Protein AF-A0A0M1JBM7-F1 (afdb_monomer_lite)

Sequence (87 aa):
MYAVTTAFPQALAASMGFSWQATDQLGVYNLILGKLTIIVIVTKQIPKAPHNLPWNLLSQDPEHVRYALNLDPLPPELRKHFENLNW

Structure (mmCIF, N/CA/C/O backbone):
data_AF-A0A0M1JBM7-F1
#
_entry.id   AF-A0A0M1JBM7-F1
#
loop_
_atom_site.group_PDB
_atom_site.id
_atom_site.type_symbol
_atom_site.label_atom_id
_atom_site.label_alt_id
_atom_site.label_comp_id
_atom_site.label_asym_id
_atom_site.label_entity_id
_atom_site.label_seq_id
_atom_site.pdbx_PDB_ins_code
_atom_site.Cartn_x
_atom_site.Cartn_y
_atom_site.Cartn_z
_atom_site.occupancy
_atom_site.B_iso_or_equiv
_atom_site.auth_seq_id
_atom_site.auth_comp_id
_atom_site.auth_asym_id
_atom_site.auth_atom_id
_atom_site.pdbx_PDB_model_num
ATOM 1 N N . MET A 1 1 ? 11.221 -10.657 -2.099 1.00 70.88 1 MET A N 1
ATOM 2 C CA . MET A 1 1 ? 11.520 -9.348 -1.473 1.00 70.88 1 MET A CA 1
ATOM 3 C C . MET A 1 1 ? 10.322 -8.447 -1.723 1.00 70.88 1 MET A C 1
ATOM 5 O O . MET A 1 1 ? 9.812 -8.479 -2.838 1.00 70.88 1 MET A O 1
ATOM 9 N N . TYR A 1 2 ? 9.855 -7.720 -0.707 1.00 74.19 2 TYR A N 1
ATOM 10 C CA . TYR A 1 2 ? 8.677 -6.854 -0.802 1.00 74.19 2 TYR A CA 1
ATOM 11 C C . TYR A 1 2 ? 9.073 -5.402 -0.547 1.00 74.19 2 TYR A C 1
ATOM 13 O O . TYR A 1 2 ? 9.875 -5.140 0.349 1.00 74.19 2 TYR A O 1
ATOM 21 N N . ALA A 1 3 ? 8.497 -4.479 -1.310 1.00 76.44 3 ALA A N 1
ATOM 22 C CA . ALA A 1 3 ? 8.551 -3.048 -1.042 1.00 76.44 3 ALA A CA 1
ATOM 23 C C . ALA A 1 3 ? 7.118 -2.531 -0.865 1.00 76.44 3 ALA A C 1
ATOM 25 O O . ALA A 1 3 ? 6.249 -2.813 -1.689 1.00 76.44 3 ALA A O 1
ATOM 26 N N . VAL A 1 4 ? 6.866 -1.784 0.209 1.00 76.81 4 VAL A N 1
ATOM 27 C CA . VAL A 1 4 ? 5.558 -1.174 0.480 1.00 76.81 4 VAL A CA 1
ATOM 28 C C . VAL A 1 4 ? 5.701 0.328 0.312 1.00 76.81 4 VAL A C 1
ATOM 30 O O . VAL A 1 4 ? 6.593 0.935 0.902 1.00 76.81 4 VAL A O 1
ATOM 33 N N . THR A 1 5 ? 4.848 0.919 -0.519 1.00 74.25 5 THR A N 1
ATOM 34 C CA . THR A 1 5 ? 4.866 2.354 -0.796 1.00 74.25 5 THR A CA 1
ATOM 35 C C . THR A 1 5 ? 3.453 2.911 -0.854 1.00 74.25 5 THR A C 1
ATOM 37 O O . THR A 1 5 ? 2.508 2.266 -1.304 1.00 74.25 5 THR A O 1
ATOM 40 N N . THR A 1 6 ? 3.312 4.143 -0.400 1.00 64.69 6 THR A N 1
ATOM 41 C CA . THR A 1 6 ? 2.058 4.895 -0.400 1.00 64.69 6 THR A CA 1
ATOM 42 C C . THR A 1 6 ? 1.903 5.743 -1.664 1.00 64.69 6 THR A C 1
ATOM 44 O O . THR A 1 6 ? 0.792 5.973 -2.142 1.00 64.69 6 THR A O 1
ATOM 47 N N . ALA A 1 7 ? 3.022 6.144 -2.272 1.00 68.38 7 ALA A N 1
ATOM 48 C CA . ALA A 1 7 ? 3.077 6.821 -3.559 1.00 68.38 7 ALA A CA 1
ATOM 49 C C . ALA A 1 7 ? 3.529 5.850 -4.654 1.00 68.38 7 ALA A C 1
ATOM 51 O O . ALA A 1 7 ? 4.380 4.995 -4.430 1.00 68.38 7 ALA A O 1
ATOM 52 N N 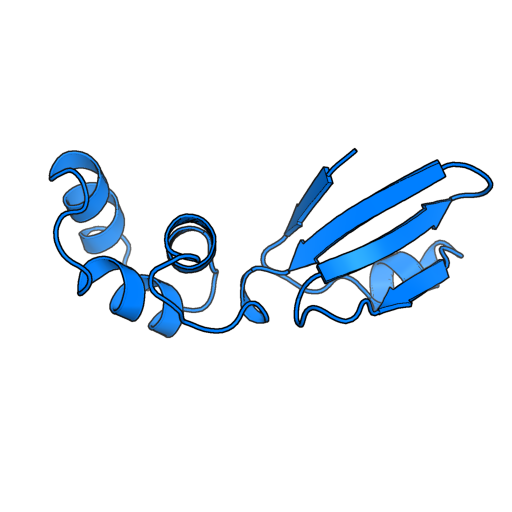. PHE A 1 8 ? 2.956 5.985 -5.850 1.00 66.50 8 PHE A N 1
ATOM 53 C CA . PHE A 1 8 ? 3.257 5.121 -6.988 1.00 66.50 8 PHE A CA 1
ATOM 54 C C . PHE A 1 8 ? 4.511 5.631 -7.716 1.00 66.50 8 PHE A C 1
ATOM 56 O O . PHE A 1 8 ? 4.426 6.669 -8.375 1.00 66.50 8 PHE A O 1
ATOM 63 N N . PRO A 1 9 ? 5.672 4.953 -7.633 1.00 68.50 9 PRO A N 1
ATOM 64 C CA . PRO A 1 9 ? 6.928 5.486 -8.140 1.00 68.50 9 PRO A CA 1
ATOM 65 C C . PRO A 1 9 ? 7.200 5.006 -9.574 1.00 68.50 9 PRO A C 1
ATOM 67 O O . PRO A 1 9 ? 8.345 4.735 -9.922 1.00 68.50 9 PRO A O 1
ATOM 70 N N . GLN A 1 10 ? 6.170 4.872 -10.421 1.00 68.75 10 GLN A N 1
AT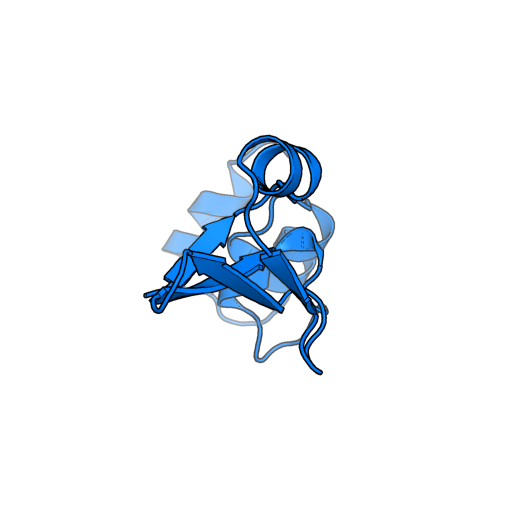OM 71 C CA . GLN A 1 10 ? 6.343 4.330 -11.778 1.00 68.75 10 GLN A CA 1
ATOM 72 C C . GLN A 1 10 ? 7.320 5.170 -12.608 1.00 68.75 10 GLN A C 1
ATOM 74 O O . GLN A 1 10 ? 8.179 4.616 -13.287 1.00 68.75 10 GLN A O 1
ATOM 79 N N . ALA A 1 11 ? 7.237 6.500 -12.504 1.00 71.44 11 ALA A N 1
ATOM 80 C CA . ALA A 1 11 ? 8.161 7.408 -13.182 1.00 71.44 11 ALA A CA 1
ATOM 81 C C . ALA A 1 11 ? 9.613 7.236 -12.695 1.00 71.44 11 ALA A C 1
ATOM 83 O O . ALA A 1 11 ? 10.537 7.234 -13.505 1.00 71.44 11 ALA A O 1
ATOM 84 N N . LEU A 1 12 ? 9.815 7.024 -11.388 1.00 70.25 12 LEU A N 1
ATOM 85 C CA . LEU A 1 12 ? 11.139 6.768 -10.817 1.00 70.25 12 LEU A CA 1
ATOM 86 C C . LEU A 1 12 ? 11.690 5.419 -11.298 1.00 70.25 12 LEU A C 1
ATOM 88 O O . LEU A 1 12 ? 12.823 5.357 -11.767 1.00 70.25 12 LEU A O 1
ATOM 92 N N . ALA A 1 13 ? 10.882 4.359 -11.258 1.00 74.56 13 ALA A N 1
ATOM 93 C CA . ALA A 1 13 ? 11.292 3.034 -11.718 1.00 74.56 13 ALA A CA 1
ATOM 94 C C . ALA A 1 13 ? 11.656 3.029 -13.213 1.00 74.56 13 ALA A C 1
ATOM 96 O O . ALA A 1 13 ? 12.692 2.481 -13.593 1.00 74.56 13 ALA A O 1
ATOM 97 N N . ALA A 1 14 ? 10.859 3.709 -14.045 1.00 75.38 14 ALA A N 1
ATOM 98 C CA . ALA A 1 14 ? 11.143 3.879 -15.468 1.00 75.38 14 ALA A CA 1
ATOM 99 C C . ALA A 1 14 ? 12.451 4.655 -15.708 1.00 75.38 14 ALA A C 1
ATOM 101 O O . ALA A 1 14 ? 13.251 4.253 -16.551 1.00 75.38 14 ALA A O 1
ATOM 102 N N . SER A 1 15 ? 12.709 5.717 -14.932 1.00 76.25 15 SER A N 1
ATOM 103 C CA . SER A 1 15 ? 13.939 6.521 -15.046 1.00 76.25 15 SER A CA 1
ATOM 104 C C . SER A 1 15 ? 15.220 5.739 -14.729 1.00 76.25 15 SER A C 1
ATOM 106 O O . SER A 1 15 ? 16.289 6.076 -15.228 1.00 76.25 15 SER A O 1
ATOM 108 N N . MET A 1 16 ? 15.109 4.667 -13.939 1.00 75.38 16 MET A N 1
ATOM 109 C CA . MET A 1 16 ? 16.224 3.799 -13.555 1.00 75.38 16 MET A CA 1
ATOM 110 C C . MET A 1 16 ? 16.372 2.574 -14.476 1.00 75.38 16 MET A C 1
ATOM 112 O O . MET A 1 16 ? 17.216 1.715 -14.227 1.00 75.38 16 MET A O 1
ATOM 116 N N . GLY A 1 17 ? 15.564 2.480 -15.541 1.00 75.62 17 GLY A N 1
ATOM 117 C CA . GLY A 1 17 ? 15.601 1.373 -16.500 1.00 75.62 17 GLY A CA 1
ATOM 118 C C . GLY A 1 17 ? 14.980 0.075 -15.979 1.00 75.62 17 GLY A C 1
ATOM 119 O O . GLY A 1 17 ? 15.263 -1.000 -16.509 1.00 75.62 17 GLY A O 1
ATOM 120 N N . PHE A 1 18 ? 14.152 0.143 -14.935 1.00 83.62 18 PHE A N 1
ATOM 121 C CA . PHE A 1 18 ? 13.516 -1.038 -14.368 1.00 83.62 18 PHE A CA 1
ATOM 122 C C . PHE A 1 18 ? 12.213 -1.378 -15.091 1.00 83.62 18 PHE A C 1
ATOM 124 O O . PHE A 1 18 ? 11.430 -0.494 -15.445 1.00 83.62 18 PHE A O 1
ATOM 131 N N . SER A 1 19 ? 11.953 -2.674 -15.279 1.00 84.25 19 SER A N 1
ATOM 132 C CA . SER A 1 19 ? 10.686 -3.122 -15.857 1.00 84.25 19 SER A CA 1
ATOM 133 C C . SER A 1 19 ? 9.631 -3.221 -14.763 1.00 84.25 19 SER A C 1
ATOM 135 O O . SER A 1 19 ? 9.824 -3.905 -13.756 1.00 84.25 19 SER A O 1
ATOM 137 N N . TRP A 1 20 ? 8.521 -2.519 -14.972 1.00 86.44 20 TRP A N 1
ATOM 138 C CA . TRP A 1 20 ? 7.358 -2.539 -14.099 1.00 86.44 20 TRP A CA 1
ATOM 139 C C . TRP A 1 20 ? 6.243 -3.342 -14.761 1.00 86.44 20 TRP A C 1
ATOM 141 O O . TRP A 1 20 ? 5.823 -3.008 -15.870 1.00 86.44 20 TRP A O 1
ATOM 151 N N . GLN A 1 21 ? 5.755 -4.384 -14.094 1.00 89.25 21 GLN A N 1
ATOM 152 C CA . GLN A 1 21 ? 4.701 -5.252 -14.618 1.00 89.25 21 GLN A CA 1
ATOM 153 C C . GLN A 1 21 ? 3.511 -5.273 -13.662 1.00 89.25 21 GLN A C 1
ATOM 155 O O . GLN A 1 21 ? 3.668 -5.527 -12.467 1.00 89.25 21 GLN A O 1
ATOM 160 N N . ALA A 1 22 ? 2.321 -4.991 -14.192 1.00 89.38 22 ALA A N 1
ATOM 161 C CA . ALA A 1 22 ? 1.074 -5.175 -13.461 1.00 89.38 22 ALA A CA 1
ATOM 162 C C . ALA A 1 22 ? 0.810 -6.666 -13.226 1.00 89.38 22 ALA A C 1
ATOM 164 O O . ALA A 1 22 ? 1.164 -7.500 -14.063 1.00 89.38 22 ALA A O 1
ATOM 165 N N . THR A 1 23 ? 0.187 -6.984 -12.096 1.00 91.56 23 THR A N 1
ATOM 166 C CA . THR A 1 23 ? -0.362 -8.316 -11.836 1.00 91.56 23 THR A CA 1
ATOM 167 C C . THR A 1 23 ? -1.878 -8.313 -12.054 1.00 91.56 23 THR A C 1
ATOM 169 O O . THR A 1 23 ? -2.464 -7.322 -12.493 1.00 91.56 23 THR A O 1
ATOM 172 N N . ASP A 1 24 ? -2.518 -9.437 -11.754 1.00 93.00 24 ASP A N 1
ATOM 173 C CA . ASP A 1 24 ? -3.972 -9.582 -11.672 1.00 93.00 24 ASP A CA 1
ATOM 174 C C . ASP A 1 24 ? -4.590 -8.838 -10.471 1.00 93.00 24 ASP A C 1
ATOM 176 O O . ASP A 1 24 ? -5.803 -8.635 -10.423 1.00 93.00 24 ASP A O 1
ATOM 180 N N . GLN A 1 25 ? -3.766 -8.398 -9.515 1.00 90.69 25 GLN A N 1
ATOM 181 C CA . GLN A 1 25 ? -4.192 -7.682 -8.317 1.00 90.69 25 GLN A CA 1
ATOM 182 C C . GLN A 1 25 ? -3.895 -6.184 -8.433 1.00 90.69 25 GLN A C 1
ATOM 184 O O . GLN A 1 25 ? -2.747 -5.754 -8.551 1.00 90.69 25 GLN A O 1
ATOM 189 N N . LEU A 1 26 ? -4.941 -5.359 -8.342 1.00 90.44 26 LEU A N 1
ATOM 190 C CA . LEU A 1 26 ? -4.795 -3.904 -8.350 1.00 90.44 26 LEU A CA 1
ATOM 191 C C . LEU A 1 26 ? -3.918 -3.443 -7.177 1.00 90.44 26 LEU A C 1
ATOM 193 O O . LEU A 1 26 ? -4.125 -3.870 -6.045 1.00 90.44 26 LEU A O 1
ATOM 197 N N . GLY A 1 27 ? -2.951 -2.564 -7.450 1.00 88.69 27 GLY A N 1
ATOM 198 C CA . GLY A 1 27 ? -2.006 -2.065 -6.449 1.00 88.69 27 GLY A CA 1
ATOM 199 C C . GLY A 1 27 ? -0.843 -3.012 -6.142 1.00 88.69 27 GLY A C 1
ATOM 200 O O . GLY A 1 27 ? 0.010 -2.656 -5.330 1.00 88.69 27 GLY A O 1
ATOM 201 N N . VAL A 1 28 ? -0.763 -4.176 -6.794 1.00 90.88 28 VAL A N 1
ATOM 202 C CA . VAL A 1 28 ? 0.371 -5.102 -6.696 1.00 90.88 28 VAL A CA 1
ATOM 203 C C . VAL A 1 28 ? 1.116 -5.132 -8.027 1.00 90.88 28 VAL A C 1
ATOM 205 O O . VAL A 1 28 ? 0.528 -5.251 -9.101 1.00 90.88 28 VAL A O 1
ATOM 208 N N . TYR A 1 29 ? 2.436 -4.999 -7.958 1.00 90.88 29 TYR A N 1
ATOM 209 C CA . TYR A 1 29 ? 3.286 -4.903 -9.138 1.00 90.88 29 TYR A CA 1
ATOM 210 C C . TYR A 1 29 ? 4.573 -5.693 -8.970 1.00 90.88 29 TYR A C 1
ATOM 212 O O . TYR A 1 29 ? 5.097 -5.820 -7.865 1.00 90.88 29 TYR A O 1
ATOM 220 N N . ASN A 1 30 ? 5.129 -6.149 -10.086 1.00 91.38 30 ASN A N 1
ATOM 221 C CA . ASN A 1 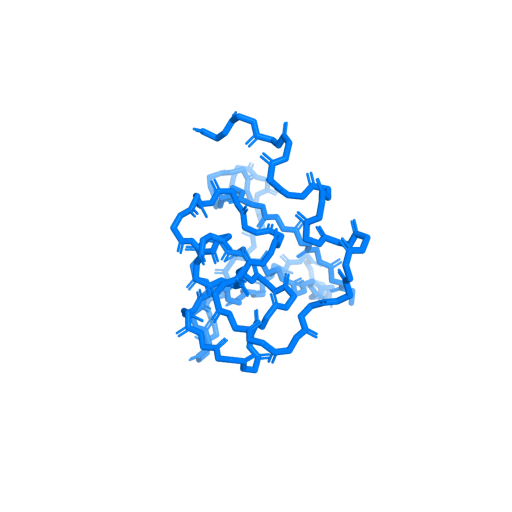30 ? 6.473 -6.703 -10.139 1.00 91.38 30 ASN A CA 1
ATOM 222 C C . ASN A 1 30 ? 7.444 -5.649 -10.675 1.00 91.38 30 ASN A C 1
ATOM 224 O O . ASN A 1 30 ? 7.291 -5.158 -11.794 1.00 91.38 30 ASN A O 1
ATOM 228 N N . LEU A 1 31 ? 8.464 -5.336 -9.880 1.00 89.06 31 LEU A N 1
ATOM 229 C CA . LEU A 1 31 ? 9.632 -4.560 -10.277 1.00 89.06 31 LEU A CA 1
ATOM 230 C C . LEU A 1 31 ? 10.775 -5.531 -10.592 1.00 89.06 31 LEU A C 1
ATOM 232 O O . LEU A 1 31 ? 11.227 -6.269 -9.713 1.00 89.06 31 LEU A O 1
ATOM 236 N N . ILE A 1 32 ? 11.240 -5.541 -11.839 1.00 87.94 32 ILE A N 1
ATOM 237 C CA . ILE A 1 32 ? 12.261 -6.481 -12.314 1.00 87.94 32 ILE A CA 1
ATOM 238 C C . ILE A 1 32 ? 13.600 -5.758 -12.496 1.00 87.94 32 ILE A C 1
ATOM 240 O O . ILE A 1 32 ? 13.720 -4.851 -13.325 1.00 87.94 32 ILE A O 1
ATOM 244 N N . LEU A 1 33 ? 14.614 -6.207 -11.747 1.00 85.00 33 LEU A N 1
ATOM 245 C CA . LEU A 1 33 ? 16.029 -5.838 -11.889 1.00 85.00 33 LEU A CA 1
ATOM 246 C C . LEU A 1 33 ? 16.828 -7.058 -12.346 1.00 85.00 33 LEU A C 1
ATOM 248 O O . LEU A 1 33 ? 17.250 -7.886 -11.534 1.00 85.00 33 LEU A O 1
ATOM 252 N N . GLY A 1 34 ? 17.059 -7.185 -13.652 1.00 84.12 34 GLY A N 1
ATOM 253 C CA . GLY A 1 34 ? 17.760 -8.346 -14.200 1.00 84.12 34 GLY A CA 1
ATOM 254 C C . GLY A 1 34 ? 17.034 -9.649 -13.847 1.00 84.12 34 GLY A C 1
ATOM 255 O O . GLY A 1 34 ? 15.951 -9.905 -14.359 1.00 84.12 34 GLY A O 1
ATOM 256 N N . LYS A 1 35 ? 17.626 -10.470 -12.967 1.00 87.00 35 LYS A N 1
ATOM 257 C CA . LYS A 1 35 ? 17.031 -11.732 -12.475 1.00 87.00 35 LYS A CA 1
ATOM 258 C C . LYS A 1 35 ? 16.258 -11.587 -11.158 1.00 87.00 35 LYS A C 1
ATOM 260 O O . LYS A 1 35 ? 15.657 -12.555 -10.703 1.00 87.00 35 LYS A O 1
ATOM 265 N N . LEU A 1 36 ? 16.312 -10.420 -10.517 1.00 85.81 36 LEU A N 1
ATOM 266 C CA . LEU A 1 36 ? 15.613 -10.154 -9.265 1.00 85.81 36 LEU A CA 1
ATOM 267 C C . LEU A 1 36 ? 14.216 -9.609 -9.557 1.00 85.81 36 LEU A C 1
ATOM 269 O O . LEU A 1 36 ? 14.069 -8.609 -10.257 1.00 85.81 36 LEU A O 1
ATOM 273 N N . THR A 1 37 ? 13.207 -10.223 -8.947 1.00 90.00 37 THR A N 1
ATOM 274 C CA . THR A 1 37 ? 11.839 -9.702 -8.916 1.00 90.00 37 THR A CA 1
ATOM 275 C C . THR A 1 37 ? 11.515 -9.213 -7.509 1.00 90.00 37 THR A C 1
ATOM 277 O O . THR A 1 37 ? 11.651 -9.952 -6.528 1.00 90.00 37 THR A O 1
ATOM 280 N N . ILE A 1 38 ? 11.085 -7.958 -7.409 1.00 88.50 38 ILE A N 1
ATOM 281 C CA . ILE A 1 38 ? 10.603 -7.329 -6.179 1.00 88.50 38 ILE A CA 1
ATOM 282 C C . ILE A 1 38 ? 9.101 -7.106 -6.333 1.00 88.50 38 ILE A C 1
ATOM 284 O O . ILE A 1 38 ? 8.664 -6.509 -7.314 1.00 88.50 38 ILE A O 1
ATOM 288 N N . ILE A 1 39 ? 8.318 -7.567 -5.360 1.00 90.31 39 ILE A N 1
ATOM 289 C CA . ILE A 1 39 ? 6.876 -7.309 -5.328 1.00 90.31 39 ILE A CA 1
ATOM 290 C C . ILE A 1 39 ? 6.664 -5.956 -4.657 1.00 90.31 39 ILE A C 1
ATOM 292 O O . ILE A 1 39 ? 7.084 -5.752 -3.514 1.00 90.31 39 ILE A O 1
ATOM 296 N N . VAL A 1 40 ? 6.022 -5.033 -5.364 1.00 87.81 40 VAL A N 1
ATOM 297 C CA . VAL A 1 40 ? 5.690 -3.704 -4.860 1.00 87.81 40 VAL A CA 1
ATOM 298 C C . VAL A 1 40 ? 4.202 -3.616 -4.567 1.00 87.81 40 VAL A C 1
ATOM 300 O O . VAL A 1 40 ? 3.379 -3.890 -5.438 1.00 87.81 40 VAL A O 1
ATOM 303 N N . ILE A 1 41 ? 3.874 -3.196 -3.347 1.00 89.06 41 ILE A N 1
ATOM 304 C CA . ILE A 1 41 ? 2.504 -2.971 -2.882 1.00 89.06 41 ILE A CA 1
ATOM 305 C C . ILE A 1 41 ? 2.280 -1.463 -2.771 1.00 89.06 41 ILE A C 1
ATOM 307 O O . ILE A 1 41 ? 2.959 -0.782 -1.999 1.00 89.06 41 ILE A O 1
ATOM 311 N N . VAL A 1 42 ? 1.332 -0.951 -3.553 1.00 88.88 42 VAL A N 1
ATOM 312 C CA . VAL A 1 42 ? 0.943 0.461 -3.624 1.00 88.88 42 VAL A CA 1
ATOM 313 C C . VAL A 1 42 ? -0.371 0.630 -2.868 1.00 88.88 42 VAL A C 1
ATOM 315 O O . VAL A 1 42 ? -1.451 0.437 -3.425 1.00 88.88 42 VAL A O 1
ATOM 318 N N . THR A 1 43 ? -0.290 0.975 -1.583 1.00 88.50 43 THR A N 1
ATOM 319 C CA . THR A 1 43 ? -1.425 0.860 -0.643 1.00 88.50 43 THR A CA 1
ATOM 320 C C . THR A 1 43 ? -2.654 1.682 -1.041 1.00 88.50 43 THR A C 1
ATOM 322 O O . THR A 1 43 ? -3.778 1.221 -0.861 1.00 88.50 43 THR A O 1
ATOM 325 N N . LYS A 1 44 ? -2.464 2.838 -1.690 1.00 85.81 44 LYS A N 1
ATOM 326 C CA . LYS A 1 44 ? -3.555 3.684 -2.213 1.00 85.81 44 LYS A CA 1
ATOM 327 C C . LYS A 1 44 ? -4.353 3.081 -3.380 1.00 85.81 44 LYS A C 1
ATOM 329 O O . LYS A 1 44 ? -5.391 3.613 -3.744 1.00 85.81 44 LYS A O 1
ATOM 334 N N . GLN A 1 45 ? -3.838 2.038 -4.031 1.00 90.00 45 GLN A N 1
ATOM 335 C CA . GLN A 1 45 ? -4.508 1.358 -5.149 1.00 90.00 45 GLN A CA 1
ATOM 336 C C . GLN A 1 45 ? -5.149 0.035 -4.718 1.00 90.00 45 GLN A C 1
ATOM 338 O O . GLN A 1 45 ? -5.907 -0.547 -5.488 1.00 90.00 45 GLN A O 1
ATOM 343 N N . ILE A 1 46 ? -4.868 -0.443 -3.502 1.00 90.38 46 ILE A N 1
ATOM 344 C CA . ILE A 1 46 ? -5.459 -1.675 -2.976 1.00 90.38 46 ILE A CA 1
ATOM 345 C C . ILE A 1 46 ? -6.959 -1.452 -2.726 1.00 90.38 46 ILE A C 1
ATOM 347 O O . ILE A 1 46 ? -7.312 -0.519 -2.017 1.00 90.38 46 ILE A O 1
ATOM 351 N N . PRO A 1 47 ? -7.875 -2.286 -3.240 1.00 92.25 47 PRO A N 1
ATOM 352 C CA . PRO A 1 47 ? -9.301 -2.101 -2.990 1.00 92.25 47 PRO A CA 1
ATOM 353 C C . PRO A 1 47 ? -9.661 -2.143 -1.497 1.00 92.25 47 PRO A C 1
ATOM 355 O O . PRO A 1 47 ? -9.194 -3.017 -0.755 1.00 92.25 47 PRO A O 1
ATOM 358 N N . LYS A 1 48 ? -10.565 -1.250 -1.073 1.00 92.00 48 LYS A N 1
ATOM 359 C CA . LYS A 1 48 ? -11.147 -1.260 0.276 1.00 92.00 48 LYS A CA 1
ATOM 360 C C . LYS A 1 48 ? -11.940 -2.547 0.490 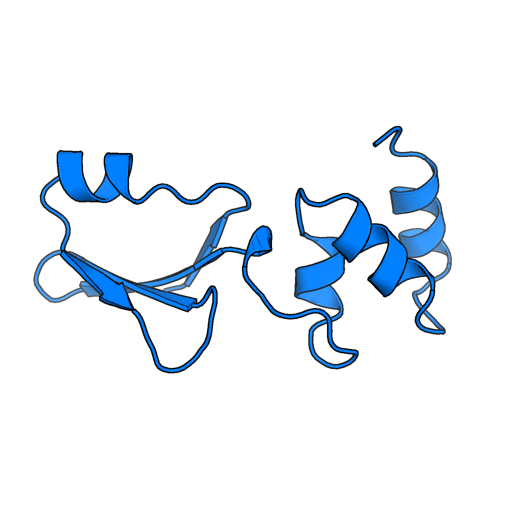1.00 92.00 48 LYS A C 1
ATOM 362 O O . LYS A 1 48 ? -13.012 -2.731 -0.080 1.00 92.00 48 LYS A O 1
ATOM 367 N N . ALA A 1 49 ? -11.413 -3.431 1.323 1.00 90.88 49 ALA A N 1
ATOM 368 C CA . ALA A 1 49 ? -12.083 -4.657 1.736 1.00 90.88 49 ALA A CA 1
ATOM 369 C C . ALA A 1 49 ? -11.668 -5.045 3.164 1.00 90.88 49 ALA A C 1
ATOM 371 O O . ALA A 1 49 ? -10.550 -4.703 3.567 1.00 90.88 49 ALA A O 1
ATOM 372 N N . PRO A 1 50 ? -12.495 -5.802 3.916 1.00 88.12 50 PRO A N 1
ATOM 373 C CA . PRO A 1 50 ? -12.173 -6.168 5.296 1.00 88.12 50 PRO A CA 1
ATOM 374 C C . PRO A 1 50 ? -10.883 -6.985 5.428 1.00 88.12 50 PRO A C 1
ATOM 376 O O . PRO A 1 50 ? -10.091 -6.756 6.334 1.00 88.12 50 PRO A O 1
ATOM 379 N N . HIS A 1 51 ? -10.611 -7.885 4.478 1.00 88.75 51 HIS A N 1
ATOM 380 C CA . HIS A 1 51 ? -9.378 -8.682 4.464 1.00 88.75 51 HIS A CA 1
ATOM 381 C C . HIS A 1 51 ? -8.115 -7.860 4.132 1.00 88.75 51 HIS A C 1
ATOM 383 O O . HIS A 1 51 ? -7.007 -8.329 4.374 1.00 88.75 51 HIS A O 1
ATOM 389 N N . ASN A 1 52 ? -8.265 -6.627 3.629 1.00 89.69 52 ASN A N 1
ATOM 390 C CA . ASN A 1 52 ? -7.170 -5.695 3.332 1.00 89.69 52 ASN A CA 1
ATOM 391 C C . ASN A 1 52 ? -6.917 -4.698 4.475 1.00 89.69 52 ASN A C 1
ATOM 393 O O . ASN A 1 52 ? -6.271 -3.674 4.258 1.00 89.69 52 ASN A O 1
ATOM 397 N N . LEU A 1 53 ? -7.418 -4.970 5.688 1.00 87.75 53 LEU A N 1
ATOM 398 C CA . LEU A 1 53 ? -7.332 -4.065 6.839 1.00 87.75 53 LEU A CA 1
ATOM 399 C C . LEU A 1 53 ? -5.925 -3.467 7.063 1.00 87.75 53 LEU A C 1
ATOM 401 O O . LEU A 1 53 ? -5.841 -2.244 7.188 1.00 87.75 53 LEU A O 1
ATOM 405 N N . PRO A 1 54 ? -4.817 -4.240 7.031 1.00 88.00 54 PRO A N 1
ATOM 406 C CA . PRO A 1 54 ? -3.480 -3.662 7.181 1.00 88.00 54 PRO A CA 1
ATOM 407 C C . PRO A 1 54 ? -3.130 -2.651 6.080 1.00 88.00 54 PRO A C 1
ATOM 409 O O . PRO A 1 54 ? -2.558 -1.602 6.361 1.00 88.00 54 PRO A O 1
ATOM 412 N N . TRP A 1 55 ? -3.511 -2.924 4.829 1.00 89.88 55 TRP A N 1
ATOM 413 C CA . TRP A 1 55 ? -3.244 -2.036 3.692 1.00 89.88 55 TRP A CA 1
ATOM 414 C C . TRP A 1 55 ? -4.083 -0.764 3.738 1.0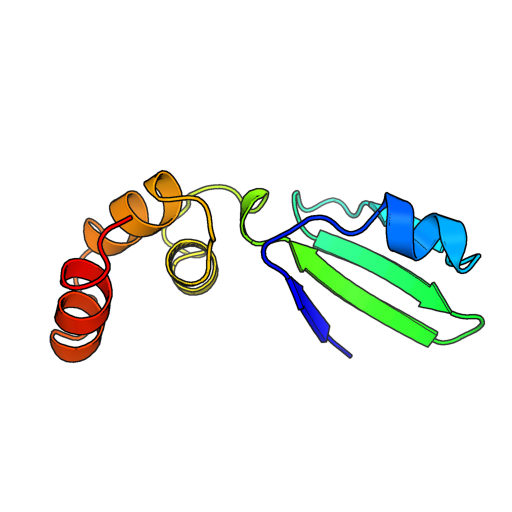0 89.88 55 TRP A C 1
ATOM 416 O O . TRP A 1 55 ? -3.601 0.299 3.357 1.00 89.88 55 TRP A O 1
ATOM 426 N N . ASN A 1 56 ? -5.313 -0.862 4.243 1.00 89.38 56 ASN A N 1
ATOM 427 C CA . ASN A 1 56 ? -6.189 0.288 4.425 1.00 89.38 56 ASN A CA 1
ATOM 428 C C . ASN A 1 56 ? -5.656 1.237 5.516 1.00 89.38 56 ASN A C 1
ATOM 430 O O . ASN A 1 56 ? -5.688 2.449 5.327 1.00 89.38 56 ASN A O 1
ATOM 434 N N . LEU A 1 57 ? -5.110 0.699 6.615 1.00 87.88 57 LEU A N 1
ATOM 435 C CA . LEU A 1 57 ? -4.502 1.491 7.698 1.00 87.88 57 LEU A CA 1
ATOM 436 C C . LEU A 1 57 ? -3.175 2.142 7.299 1.00 87.88 57 LEU A C 1
ATOM 438 O O . LEU A 1 57 ? -2.866 3.238 7.750 1.00 87.88 57 LEU A O 1
ATOM 442 N N . LEU A 1 58 ? -2.389 1.469 6.457 1.00 87.00 58 LEU A N 1
ATOM 443 C CA . LEU A 1 58 ? -1.097 1.962 5.966 1.00 87.00 58 LEU A CA 1
ATOM 444 C C . LEU A 1 58 ? -1.220 2.773 4.664 1.00 87.00 58 LEU A C 1
ATOM 446 O O . LEU A 1 58 ? -0.218 3.057 4.001 1.00 87.00 58 LEU A O 1
ATOM 450 N N . SER A 1 59 ? -2.439 3.112 4.249 1.00 85.94 59 SER A N 1
ATOM 451 C CA . SER A 1 59 ? -2.668 3.957 3.082 1.00 85.94 59 SER A CA 1
ATOM 452 C C . SER A 1 59 ? -2.401 5.426 3.409 1.00 85.94 59 SER A C 1
ATOM 454 O O . SER A 1 59 ? -2.669 5.885 4.512 1.00 85.94 59 SER A O 1
ATOM 456 N N . GLN A 1 60 ? -1.912 6.182 2.423 1.00 82.38 60 GLN A N 1
ATOM 457 C CA . GLN A 1 60 ? -1.910 7.652 2.486 1.00 82.38 60 GLN A CA 1
ATOM 458 C C . GLN A 1 60 ? -3.247 8.269 2.059 1.00 82.38 60 GLN A C 1
AT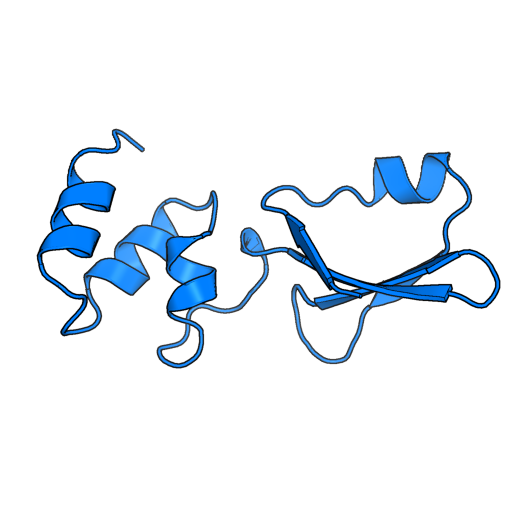OM 460 O O . GLN A 1 60 ? -3.388 9.484 2.124 1.00 82.38 60 GLN A O 1
ATOM 465 N N . ASP A 1 61 ? -4.206 7.464 1.595 1.00 86.56 61 ASP A N 1
ATOM 466 C CA . ASP A 1 61 ? -5.564 7.929 1.320 1.00 86.56 61 ASP A CA 1
ATOM 467 C C . ASP A 1 61 ? -6.383 7.946 2.629 1.00 86.56 61 ASP A C 1
ATOM 469 O O . ASP A 1 61 ? -6.653 6.868 3.179 1.00 86.56 61 ASP A O 1
ATOM 473 N N . PRO A 1 62 ? -6.827 9.124 3.120 1.00 86.44 62 PRO A N 1
ATOM 474 C CA . PRO A 1 62 ? -7.624 9.230 4.344 1.00 86.44 62 PRO A CA 1
ATOM 475 C C . PRO A 1 62 ? -8.903 8.388 4.309 1.00 86.44 62 PRO A C 1
ATOM 477 O O . PRO A 1 62 ? -9.364 7.895 5.339 1.00 86.44 62 PRO A O 1
ATOM 480 N N . GLU A 1 63 ? -9.471 8.163 3.124 1.00 89.31 63 GLU A N 1
ATOM 481 C CA . GLU A 1 63 ? -10.706 7.404 2.965 1.00 89.31 63 GLU A CA 1
ATOM 482 C C . GLU A 1 63 ? -10.496 5.886 3.105 1.00 89.31 63 GLU A C 1
ATOM 484 O O . GLU A 1 63 ? -11.451 5.153 3.383 1.00 89.31 63 GLU A O 1
ATOM 489 N N . HIS A 1 64 ? -9.268 5.386 2.926 1.00 90.12 64 HIS A N 1
ATOM 490 C CA . HIS A 1 64 ? -8.900 4.010 3.284 1.00 90.12 64 HIS A CA 1
ATOM 491 C C . HIS A 1 64 ? -8.754 3.858 4.797 1.00 90.12 64 HIS A C 1
ATOM 493 O O . HIS A 1 64 ? -9.284 2.904 5.370 1.00 90.12 64 HIS A O 1
ATOM 499 N N . VAL A 1 65 ? -8.092 4.820 5.445 1.00 88.12 65 VAL A N 1
ATOM 500 C CA . VAL A 1 65 ? -7.893 4.814 6.900 1.00 88.12 65 VAL A CA 1
ATOM 501 C C . VAL A 1 65 ? -9.245 4.896 7.610 1.00 88.12 65 VAL A C 1
ATOM 503 O O . VAL A 1 65 ? -9.544 4.059 8.458 1.00 88.12 65 VAL A O 1
ATOM 506 N N . ARG A 1 66 ? -10.126 5.815 7.196 1.00 88.62 66 ARG A N 1
ATOM 507 C CA . ARG A 1 66 ? -11.502 5.924 7.714 1.00 88.62 66 ARG A CA 1
ATOM 508 C C . ARG A 1 66 ? -12.299 4.636 7.560 1.00 88.62 66 ARG A C 1
ATOM 510 O O . ARG A 1 66 ? -12.956 4.204 8.503 1.00 88.62 66 ARG A O 1
ATOM 517 N N . TYR A 1 67 ? -12.230 4.010 6.385 1.00 90.06 67 TYR A N 1
ATOM 518 C CA . TYR A 1 67 ? -12.874 2.720 6.151 1.00 90.06 67 TYR A CA 1
ATOM 519 C C . TYR A 1 67 ? -12.363 1.651 7.128 1.00 90.06 67 TYR A C 1
ATOM 521 O O . TYR A 1 67 ? -13.168 0.943 7.727 1.00 90.06 67 TYR A O 1
ATOM 529 N N . ALA A 1 68 ? -11.045 1.570 7.332 1.00 89.06 68 ALA A N 1
ATOM 530 C CA . ALA A 1 68 ? -10.438 0.619 8.258 1.00 89.06 68 ALA A CA 1
ATOM 531 C C . ALA A 1 68 ? -10.848 0.847 9.716 1.00 89.06 68 ALA A C 1
ATOM 533 O O . ALA A 1 68 ? -11.135 -0.116 10.417 1.00 89.06 68 ALA A O 1
ATOM 534 N N . LEU A 1 69 ? -10.905 2.102 10.170 1.00 87.12 69 LEU A N 1
ATOM 535 C CA . LEU A 1 69 ? -11.283 2.438 11.548 1.00 87.12 69 LEU A CA 1
ATOM 536 C C . LEU A 1 69 ? -12.734 2.070 11.883 1.00 87.12 69 LEU A C 1
ATOM 538 O O . LEU A 1 69 ? -13.032 1.761 13.040 1.00 87.12 69 LEU A O 1
ATOM 542 N N . ASN A 1 70 ? -13.603 2.060 10.869 1.00 87.75 70 ASN A N 1
ATOM 543 C CA . ASN A 1 70 ? -15.008 1.671 10.980 1.00 87.75 70 ASN A CA 1
ATOM 544 C C . ASN A 1 70 ? -15.234 0.147 10.912 1.00 87.75 70 ASN A C 1
ATOM 546 O O . ASN A 1 70 ? -16.370 -0.302 11.059 1.00 87.75 70 ASN A O 1
ATOM 550 N N . LEU A 1 71 ? -14.186 -0.655 10.691 1.00 81.81 71 LEU A N 1
ATOM 551 C CA . LEU A 1 71 ? -14.245 -2.113 10.802 1.00 81.81 71 LEU A CA 1
ATOM 552 C C . LEU A 1 71 ? -13.901 -2.527 12.249 1.00 81.81 71 LEU A C 1
ATOM 554 O O . LEU A 1 71 ? -12.789 -2.302 12.725 1.00 81.81 71 LEU A O 1
ATOM 558 N N . ASP A 1 72 ? -14.857 -3.121 12.968 1.00 74.00 72 ASP A N 1
ATOM 559 C CA . ASP A 1 72 ? -14.669 -3.623 14.341 1.00 74.00 72 ASP A CA 1
ATOM 560 C C . ASP A 1 72 ? -13.862 -4.947 14.412 1.00 74.00 72 ASP A C 1
ATOM 562 O O . ASP A 1 72 ? -14.034 -5.797 13.535 1.00 74.00 72 ASP A O 1
ATOM 566 N N . PRO A 1 73 ? -13.084 -5.212 15.492 1.00 70.88 73 PRO A N 1
ATOM 567 C CA . PRO A 1 73 ? -12.427 -4.267 16.384 1.00 70.88 73 PRO A CA 1
ATOM 568 C C . PRO A 1 73 ? -10.919 -4.230 16.099 1.00 70.88 73 PRO A C 1
ATOM 570 O O . PRO A 1 73 ? -10.174 -5.186 16.333 1.00 70.88 73 PRO A O 1
ATOM 573 N N . LEU A 1 74 ? -10.449 -3.068 15.658 1.00 69.62 74 LEU A N 1
ATOM 574 C CA . LEU A 1 74 ? -9.051 -2.698 15.831 1.00 69.62 74 LEU A CA 1
ATOM 575 C C . LEU A 1 74 ? -8.720 -2.616 17.330 1.00 69.62 74 LEU A C 1
ATOM 577 O O . LEU A 1 74 ? -9.529 -2.090 18.099 1.00 69.62 74 LEU A O 1
ATOM 581 N N . PRO A 1 75 ? -7.532 -3.081 17.761 1.00 79.06 75 PRO A N 1
ATOM 582 C CA . PRO A 1 75 ? -7.036 -2.829 19.105 1.00 79.06 75 PRO A CA 1
ATOM 583 C C . PRO A 1 75 ? -7.177 -1.341 19.478 1.00 79.06 75 PRO A C 1
ATOM 585 O O . PRO A 1 75 ? -6.792 -0.490 18.667 1.00 79.06 75 PRO A O 1
ATOM 588 N N . PRO A 1 76 ? -7.683 -1.003 20.681 1.00 79.50 76 PRO A N 1
ATOM 589 C CA . PRO A 1 76 ? -7.912 0.387 21.091 1.00 79.50 76 PRO A CA 1
ATOM 590 C C . PRO A 1 76 ? -6.684 1.293 20.928 1.00 79.50 76 PRO A C 1
ATOM 592 O O . PRO A 1 76 ? -6.813 2.448 20.528 1.00 79.50 76 PRO A O 1
ATOM 595 N N . GLU A 1 77 ? -5.488 0.747 21.160 1.00 80.81 77 GLU A N 1
ATOM 596 C CA . GLU A 1 77 ? -4.210 1.449 20.988 1.00 80.81 77 GLU A CA 1
ATOM 597 C C . GLU A 1 77 ? -3.971 1.899 19.539 1.00 80.81 77 GLU A C 1
ATOM 599 O O . GLU A 1 77 ? -3.516 3.016 19.292 1.00 80.81 77 GLU A O 1
ATOM 604 N N . LEU A 1 78 ? -4.321 1.051 18.565 1.00 76.50 78 LEU A N 1
ATOM 605 C CA . LEU A 1 78 ? -4.199 1.386 17.147 1.00 76.50 78 LEU A CA 1
ATOM 606 C C . LEU A 1 78 ? -5.247 2.421 16.748 1.00 76.50 78 LEU A C 1
ATOM 608 O O . LEU A 1 78 ? -4.908 3.392 16.079 1.00 76.50 78 LEU A O 1
ATOM 612 N N . ARG A 1 79 ? -6.494 2.274 17.210 1.00 78.62 79 ARG A N 1
ATOM 613 C CA . ARG A 1 79 ? -7.553 3.262 16.948 1.00 78.62 79 ARG A CA 1
ATOM 614 C C . ARG A 1 79 ? -7.138 4.657 17.432 1.00 78.62 79 ARG A C 1
ATOM 616 O O . ARG A 1 79 ? -7.151 5.602 16.646 1.00 78.62 79 ARG A O 1
ATOM 623 N N . LYS A 1 80 ? -6.636 4.755 18.667 1.00 80.25 80 LYS A N 1
ATOM 624 C CA . LYS A 1 80 ? -6.136 6.012 19.243 1.00 80.25 80 LYS A CA 1
ATOM 625 C C . LYS A 1 80 ? -4.959 6.601 18.458 1.00 80.25 80 LYS A C 1
ATOM 627 O O . LYS A 1 80 ? -4.845 7.820 18.355 1.00 80.25 80 LYS A O 1
ATOM 632 N N . HIS A 1 81 ? -4.069 5.774 17.909 1.00 81.88 81 HIS A N 1
ATOM 633 C CA . HIS A 1 81 ? -2.966 6.260 17.076 1.00 81.88 81 HIS A CA 1
ATOM 634 C C . HIS A 1 81 ? -3.475 6.986 15.820 1.00 81.88 81 HIS A C 1
ATOM 636 O O . HIS A 1 81 ? -2.998 8.076 15.514 1.00 81.88 81 HIS A O 1
ATOM 642 N N . PHE A 1 82 ? -4.469 6.419 15.132 1.00 78.88 82 PHE A N 1
ATOM 643 C CA . PHE A 1 82 ? -4.976 6.957 13.867 1.00 78.88 82 PHE A CA 1
ATOM 644 C C . PHE A 1 82 ? -5.963 8.121 14.020 1.00 78.88 82 PHE A C 1
ATOM 646 O O . PHE A 1 82 ? -6.000 8.982 13.144 1.00 78.88 82 PHE A O 1
ATOM 653 N N . GLU A 1 83 ? -6.723 8.182 15.117 1.00 76.69 83 GLU A N 1
ATOM 654 C CA . GLU A 1 83 ? -7.629 9.304 15.424 1.00 76.69 83 GLU A CA 1
ATOM 655 C C . GLU A 1 83 ? -6.884 10.613 15.729 1.00 76.69 83 GLU A C 1
ATOM 657 O O . GLU A 1 83 ? -7.413 11.694 15.492 1.00 76.69 83 GLU A O 1
ATOM 662 N N . ASN A 1 84 ? -5.649 10.526 16.233 1.00 77.69 84 ASN A N 1
ATOM 663 C CA . ASN A 1 84 ? -4.825 11.695 16.561 1.00 77.69 84 ASN A CA 1
ATOM 664 C C . ASN A 1 84 ? -4.040 12.251 15.362 1.00 77.69 84 ASN A C 1
ATOM 666 O O . ASN A 1 84 ? -3.370 13.278 15.482 1.00 77.69 84 ASN A O 1
ATOM 670 N N . LEU A 1 85 ? -4.081 11.568 14.218 1.00 68.19 85 LEU A N 1
ATOM 671 C CA . LEU A 1 85 ? -3.477 12.049 12.985 1.00 68.19 85 LEU A CA 1
ATOM 672 C C . LEU A 1 85 ? -4.484 12.992 12.310 1.00 68.19 85 LEU A C 1
ATOM 674 O O . LEU A 1 85 ? -5.560 12.575 11.893 1.00 68.19 85 LEU A O 1
ATOM 678 N N . ASN A 1 86 ? -4.148 14.282 12.235 1.00 57.69 86 ASN A N 1
ATOM 679 C CA . ASN A 1 86 ? -4.901 15.251 11.440 1.00 57.69 86 ASN A CA 1
ATOM 680 C C . ASN A 1 86 ? -4.617 14.976 9.954 1.00 57.69 86 ASN A C 1
ATOM 682 O O . ASN A 1 86 ? -3.591 15.423 9.439 1.00 57.69 86 ASN A O 1
ATOM 686 N N . TRP A 1 87 ? -5.486 14.189 9.317 1.00 61.78 87 TRP A N 1
ATOM 687 C CA . TRP A 1 87 ? -5.449 13.864 7.887 1.00 61.78 87 TRP A CA 1
ATOM 688 C C . TRP A 1 87 ? -6.059 14.968 7.025 1.00 61.78 87 TRP A C 1
ATOM 690 O O . TRP A 1 87 ? -7.138 15.480 7.407 1.00 61.78 87 TRP A O 1
#

Secondary structure (DSSP, 8-state):
-EEEESS--HHHHHHTT-EEEE-SSTTEEEEEETTEEEEEEEGGGS---GGGHHHHHT-S-HHHHHHHHTSTT--HHHHHHHHTS--

pLDDT: mean 82.69, std 8.29, range [57.69, 93.0]

Radius of gyration: 14.99 Å; chains: 1; bounding box: 33×27×38 Å

Foldseek 3Di:
DEDEDQDDCPVVLVVVVWDWADDPFFQWIWTDDPPDTYIYGHLQRHDQDQVCLVSLCVHPDVVSVVSSLPPPDDDPVSNVVSVPDPD